Protein AF-A0A150X9F2-F1 (afdb_monomer_lite)

Organism: NCBI:txid296218

Radius of gyration: 17.91 Å; chains: 1; bounding box: 42×28×53 Å

pLDDT: mean 75.43, std 16.95, range [42.31, 96.19]

Structure (mmCIF, N/CA/C/O backbone):
data_AF-A0A150X9F2-F1
#
_entry.id   AF-A0A150X9F2-F1
#
loop_
_atom_site.group_PDB
_atom_site.id
_atom_site.type_symbol
_atom_site.label_atom_id
_atom_site.label_alt_id
_atom_site.label_comp_id
_atom_site.label_asym_id
_atom_site.label_entity_id
_atom_site.label_seq_id
_atom_site.pdbx_PDB_ins_code
_atom_site.Cartn_x
_atom_site.Cartn_y
_atom_site.Cartn_z
_atom_site.occupancy
_atom_site.B_iso_or_equiv
_atom_site.auth_seq_id
_atom_site.auth_comp_id
_atom_site.auth_asym_id
_atom_site.auth_atom_id
_atom_site.pdbx_PDB_model_num
ATOM 1 N N . MET A 1 1 ? 6.455 -18.344 8.181 1.00 59.22 1 MET A N 1
ATOM 2 C CA . MET A 1 1 ? 5.513 -17.440 8.880 1.00 59.22 1 MET A CA 1
ATOM 3 C C . MET A 1 1 ? 6.189 -16.973 10.155 1.00 59.22 1 MET A C 1
ATOM 5 O O . MET A 1 1 ? 6.636 -17.825 10.912 1.00 59.22 1 MET A O 1
ATOM 9 N N . GLN A 1 2 ? 6.312 -15.664 10.362 1.00 67.06 2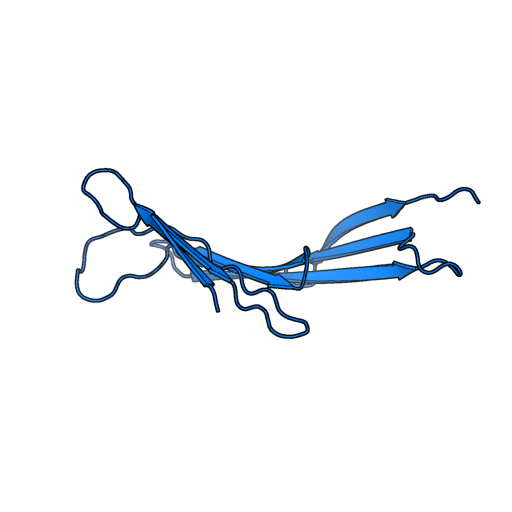 GLN A N 1
ATOM 10 C CA . GLN A 1 2 ? 6.892 -15.095 11.579 1.00 67.06 2 GLN A CA 1
ATOM 11 C C . GLN A 1 2 ? 5.858 -14.187 12.244 1.00 67.06 2 GLN A C 1
ATOM 13 O O . GLN A 1 2 ? 5.202 -13.398 11.566 1.00 67.06 2 GLN A O 1
ATOM 18 N N . ILE A 1 3 ? 5.696 -14.329 13.558 1.00 66.62 3 ILE A N 1
ATOM 19 C CA . ILE A 1 3 ? 4.770 -13.529 14.362 1.00 66.62 3 ILE A CA 1
ATOM 20 C C . ILE A 1 3 ? 5.592 -12.831 15.437 1.00 66.62 3 ILE A C 1
ATOM 22 O O . ILE A 1 3 ? 6.264 -13.492 16.228 1.00 66.62 3 ILE A O 1
ATOM 26 N N . LEU A 1 4 ? 5.535 -11.503 15.463 1.00 71.88 4 LEU A N 1
ATOM 27 C CA . LEU A 1 4 ? 6.125 -10.683 16.512 1.00 71.88 4 LEU A CA 1
ATOM 28 C C . LEU A 1 4 ? 4.998 -9.964 17.251 1.00 71.88 4 LEU A C 1
ATOM 30 O O . LEU A 1 4 ? 4.249 -9.207 16.644 1.00 71.88 4 LEU A O 1
ATOM 34 N N . THR A 1 5 ? 4.881 -10.183 18.556 1.00 68.19 5 THR A N 1
ATOM 35 C CA . THR A 1 5 ? 3.882 -9.505 19.391 1.00 68.19 5 THR A CA 1
ATOM 36 C C . THR A 1 5 ? 4.597 -8.560 20.347 1.00 68.19 5 THR A C 1
ATOM 38 O O . THR A 1 5 ? 5.434 -9.002 21.134 1.00 68.19 5 THR A O 1
ATOM 41 N N . GLU A 1 6 ? 4.264 -7.272 20.310 1.00 70.38 6 GLU A N 1
ATOM 42 C CA . GLU A 1 6 ? 4.740 -6.306 21.299 1.00 70.38 6 GLU A CA 1
ATOM 43 C C . GLU A 1 6 ? 3.745 -6.221 22.451 1.00 70.38 6 GLU A C 1
ATOM 45 O O . GLU A 1 6 ? 2.529 -6.198 22.247 1.00 70.38 6 GLU A O 1
ATOM 50 N N . TYR A 1 7 ? 4.256 -6.123 23.673 1.00 68.31 7 TYR A N 1
ATOM 51 C CA . TYR A 1 7 ? 3.443 -6.039 24.881 1.00 68.31 7 TYR A CA 1
ATOM 52 C C . TYR A 1 7 ? 3.514 -4.636 25.493 1.00 68.31 7 TYR A C 1
ATOM 54 O O . TYR A 1 7 ? 4.577 -4.022 25.554 1.00 68.31 7 TYR A O 1
ATOM 62 N N . GLY A 1 8 ? 2.371 -4.120 25.946 1.00 67.25 8 GLY A N 1
ATOM 63 C CA . GLY A 1 8 ? 2.254 -2.862 26.683 1.00 67.25 8 GLY A CA 1
ATOM 64 C C . GLY A 1 8 ? 2.328 -3.044 28.204 1.00 67.25 8 GLY A C 1
ATOM 65 O O . GLY A 1 8 ? 2.582 -4.139 28.714 1.00 67.25 8 GLY A O 1
ATOM 66 N N . PHE A 1 9 ? 2.062 -1.961 28.943 1.00 52.75 9 PHE A N 1
ATOM 67 C CA . PHE A 1 9 ? 1.960 -1.989 30.407 1.00 52.75 9 PHE A CA 1
ATOM 68 C C . PHE A 1 9 ? 0.951 -3.072 30.845 1.00 52.75 9 PHE A C 1
ATOM 70 O O . PHE A 1 9 ? -0.137 -3.171 30.276 1.00 52.75 9 PHE A O 1
ATOM 77 N N . ASN A 1 10 ? 1.328 -3.910 31.819 1.00 71.50 10 ASN A N 1
ATOM 78 C CA . ASN A 1 10 ? 0.613 -5.122 32.273 1.00 71.50 10 ASN A CA 1
ATOM 79 C C . ASN A 1 10 ? 0.665 -6.365 31.354 1.00 71.50 10 ASN A C 1
ATOM 81 O O . ASN A 1 10 ? -0.231 -7.204 31.432 1.00 71.50 10 ASN A O 1
ATOM 85 N N . LYS A 1 11 ? 1.690 -6.526 30.498 1.00 67.38 11 LYS A N 1
ATOM 86 C CA . LYS A 1 11 ? 1.862 -7.706 29.610 1.00 67.38 11 LYS A CA 1
ATOM 87 C C . LYS A 1 11 ? 0.666 -7.966 28.681 1.00 67.38 11 LYS A C 1
ATOM 89 O O . LYS A 1 11 ? 0.437 -9.091 28.246 1.00 67.38 11 LYS A O 1
ATOM 94 N N . ARG A 1 12 ? -0.106 -6.928 28.358 1.00 62.19 12 ARG A N 1
ATOM 95 C CA . ARG A 1 12 ? -1.184 -7.019 27.367 1.00 62.19 12 ARG A CA 1
ATOM 96 C C . ARG A 1 12 ? -0.595 -6.829 25.968 1.00 62.19 12 ARG A C 1
ATOM 98 O O . ARG A 1 12 ? 0.217 -5.914 25.813 1.00 62.19 12 ARG A O 1
ATOM 105 N N . PRO A 1 13 ? -0.957 -7.651 24.967 1.00 60.44 13 PRO A N 1
ATOM 106 C CA . PRO A 1 13 ? -0.494 -7.442 23.600 1.00 60.44 13 PRO A CA 1
ATOM 107 C C . PRO A 1 13 ? -0.966 -6.062 23.125 1.00 60.44 13 PRO A C 1
ATOM 109 O O . PRO A 1 13 ? -2.130 -5.708 23.287 1.00 60.44 13 PRO A O 1
ATOM 112 N N . LYS A 1 14 ? -0.038 -5.251 22.618 1.00 66.50 14 LYS A N 1
ATOM 113 C CA . LYS A 1 14 ? -0.245 -3.864 22.170 1.00 66.50 14 LYS A CA 1
ATOM 114 C C . LYS A 1 14 ? -0.284 -3.773 20.648 1.00 66.50 14 LYS A C 1
ATOM 116 O O . LYS A 1 14 ? -1.066 -2.995 20.101 1.00 66.50 14 LYS A O 1
ATOM 121 N N . SER A 1 15 ? 0.576 -4.541 19.993 1.00 61.88 15 S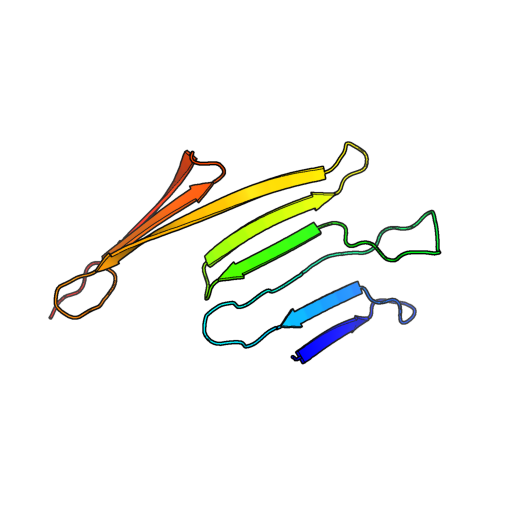ER A N 1
ATOM 122 C CA . SER A 1 15 ? 0.657 -4.684 18.545 1.00 61.88 15 SER A CA 1
ATOM 123 C C . SER A 1 15 ? 1.073 -6.122 18.235 1.00 61.88 15 SER A C 1
ATOM 125 O O . SER A 1 15 ? 1.719 -6.790 19.048 1.00 61.88 15 SER A O 1
ATOM 127 N N . GLN A 1 16 ? 0.660 -6.628 17.083 1.00 62.12 16 GLN A N 1
ATOM 128 C CA . GLN A 1 16 ? 1.125 -7.910 16.581 1.00 62.12 16 GLN A CA 1
ATOM 129 C C . GLN A 1 16 ? 1.429 -7.735 15.108 1.00 62.12 16 GLN A C 1
ATOM 131 O O . GLN A 1 16 ? 0.526 -7.406 14.357 1.00 62.12 16 GLN A O 1
ATOM 136 N N . ASN A 1 17 ? 2.677 -7.975 14.725 1.00 63.59 17 ASN A N 1
ATOM 137 C CA . ASN A 1 17 ? 3.125 -7.989 13.346 1.00 63.59 17 ASN A CA 1
ATOM 138 C C . ASN A 1 17 ? 3.167 -9.449 12.889 1.00 63.59 17 ASN A C 1
ATOM 140 O O . ASN A 1 17 ? 3.995 -10.241 13.348 1.00 63.59 17 ASN A O 1
ATOM 144 N N . LEU A 1 18 ? 2.243 -9.814 12.007 1.00 64.81 18 LEU A N 1
ATOM 145 C CA . LEU A 1 18 ? 2.298 -11.068 11.266 1.00 64.81 18 LEU A CA 1
ATOM 146 C C . LEU A 1 18 ? 3.004 -10.782 9.947 1.00 64.81 18 LEU A C 1
ATOM 148 O O . LEU A 1 18 ? 2.522 -9.936 9.207 1.00 64.81 18 LEU A O 1
ATOM 152 N N . THR A 1 19 ? 4.081 -11.509 9.650 1.00 60.16 19 THR A N 1
ATOM 153 C CA . THR A 1 19 ? 4.736 -11.485 8.338 1.00 60.16 19 THR A CA 1
ATOM 154 C C . THR A 1 19 ? 4.626 -12.868 7.709 1.00 60.16 19 THR A C 1
ATOM 156 O O . THR A 1 19 ? 5.183 -13.862 8.201 1.00 60.16 19 THR A O 1
ATOM 159 N N . VAL A 1 20 ? 3.905 -12.943 6.594 1.00 58.44 20 VAL A N 1
ATOM 160 C CA . VAL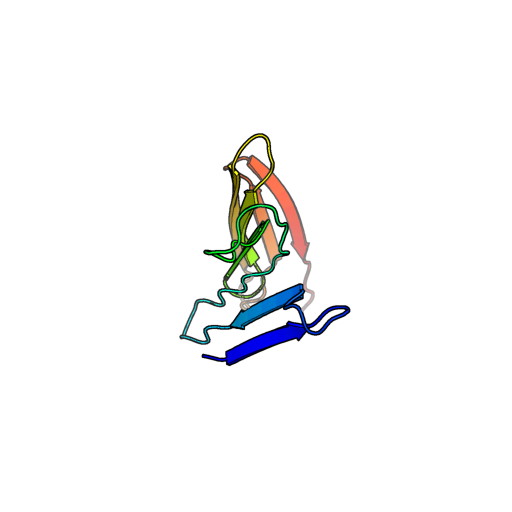 A 1 20 ? 3.883 -14.123 5.727 1.00 58.44 20 VAL A CA 1
ATOM 161 C C . VAL A 1 20 ? 4.863 -13.864 4.590 1.00 58.44 20 VAL A C 1
ATOM 163 O O . VAL A 1 20 ? 4.692 -12.916 3.836 1.00 58.44 20 VAL A O 1
ATOM 166 N N . LEU A 1 21 ? 5.924 -14.667 4.516 1.00 55.56 21 LEU A N 1
ATOM 167 C CA . LEU A 1 21 ? 6.871 -14.666 3.404 1.00 55.56 21 LEU A CA 1
ATOM 168 C C . LEU A 1 21 ? 6.493 -15.840 2.503 1.00 55.56 21 LEU A C 1
ATOM 170 O O . LEU A 1 21 ? 6.799 -16.987 2.819 1.00 55.56 21 LEU A O 1
ATOM 174 N N . GLN A 1 22 ? 5.755 -15.555 1.440 1.00 49.22 22 GLN A N 1
ATOM 175 C CA . GLN A 1 22 ? 5.522 -16.471 0.328 1.00 49.22 22 GLN A CA 1
ATOM 176 C C . GLN A 1 22 ? 5.585 -15.630 -0.949 1.00 49.22 22 GLN A C 1
ATOM 178 O O . GLN A 1 22 ? 5.233 -14.452 -0.883 1.00 49.22 22 GLN A O 1
ATOM 183 N N . ASP A 1 23 ? 6.062 -16.215 -2.050 1.00 44.06 23 ASP A N 1
ATOM 184 C CA . ASP A 1 23 ? 6.794 -15.610 -3.187 1.00 44.06 23 ASP A CA 1
ATOM 185 C C . ASP A 1 23 ? 6.295 -14.304 -3.843 1.00 44.06 23 ASP A C 1
ATOM 187 O O . ASP A 1 23 ? 6.912 -13.834 -4.795 1.00 44.06 23 ASP A O 1
ATOM 191 N N . SER A 1 24 ? 5.240 -13.637 -3.373 1.00 50.69 24 SER A N 1
ATOM 192 C CA . SER A 1 24 ? 4.900 -12.276 -3.820 1.00 50.69 24 SER A CA 1
ATOM 193 C C . SER A 1 24 ? 4.085 -11.429 -2.833 1.00 50.69 24 SER A C 1
ATOM 195 O O . SER A 1 24 ? 3.736 -10.303 -3.174 1.00 50.69 24 SER A O 1
ATOM 197 N N . ILE A 1 25 ? 3.726 -11.916 -1.637 1.00 45.94 25 ILE A N 1
ATOM 198 C CA . ILE A 1 25 ? 2.742 -11.224 -0.780 1.00 45.94 25 ILE A CA 1
ATOM 199 C C . ILE A 1 25 ? 3.287 -11.056 0.639 1.00 45.94 25 ILE A C 1
ATOM 201 O O . ILE A 1 25 ? 3.379 -12.023 1.389 1.00 45.94 25 ILE A O 1
ATOM 205 N N . ARG A 1 26 ? 3.588 -9.807 1.022 1.00 51.62 26 ARG A N 1
ATOM 206 C CA . ARG A 1 26 ? 3.918 -9.411 2.400 1.00 51.62 26 ARG A CA 1
ATOM 207 C C . ARG A 1 26 ? 2.665 -8.879 3.093 1.00 51.62 26 ARG A C 1
A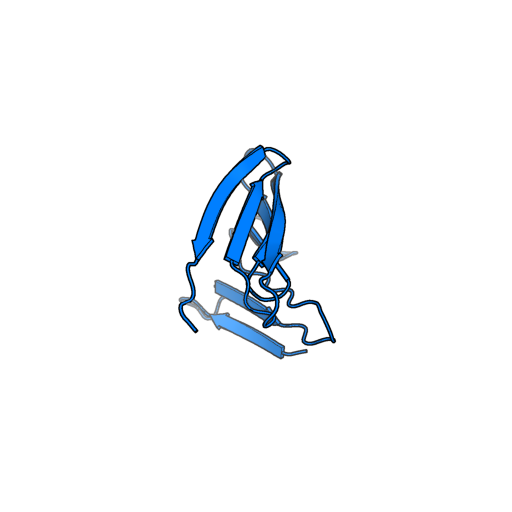TOM 209 O O . ARG A 1 26 ? 2.405 -7.683 3.102 1.00 51.62 26 ARG A O 1
ATOM 216 N N . VAL A 1 27 ? 1.899 -9.757 3.729 1.00 52.22 27 VAL A N 1
ATOM 217 C CA . VAL A 1 27 ? 0.813 -9.312 4.614 1.00 52.22 27 VAL A CA 1
ATOM 218 C C . VAL A 1 27 ? 1.432 -8.773 5.901 1.00 52.22 27 VAL A C 1
ATOM 220 O O . VAL A 1 27 ? 2.089 -9.548 6.580 1.00 52.22 27 VAL A O 1
ATOM 223 N N . GLU A 1 28 ? 1.243 -7.488 6.222 1.00 54.06 28 GLU A N 1
ATOM 224 C CA . GLU A 1 28 ? 1.650 -6.873 7.496 1.00 54.06 28 GLU A CA 1
ATOM 225 C C . GLU A 1 28 ? 0.418 -6.289 8.186 1.00 54.06 28 GLU A C 1
ATOM 227 O O . GLU A 1 28 ? -0.031 -5.192 7.873 1.00 54.06 28 GLU A O 1
ATOM 232 N N . ILE A 1 29 ? -0.144 -7.047 9.125 1.00 53.38 29 ILE A N 1
ATOM 233 C CA . ILE A 1 29 ? -1.276 -6.592 9.932 1.00 53.38 29 ILE A CA 1
ATOM 234 C C . ILE A 1 29 ? -0.705 -5.795 11.098 1.00 53.38 29 ILE A C 1
ATOM 236 O O . ILE A 1 29 ? -0.011 -6.370 11.923 1.00 53.38 29 ILE A O 1
ATOM 240 N N . LYS A 1 30 ? -1.021 -4.504 11.196 1.00 56.88 30 LYS A N 1
ATOM 241 C CA . LYS A 1 30 ? -0.820 -3.705 12.409 1.00 56.88 30 LYS A CA 1
ATOM 242 C C . LYS A 1 30 ? -2.175 -3.402 13.031 1.00 56.88 30 LYS A C 1
ATOM 244 O O . LYS A 1 30 ? -3.112 -3.058 12.315 1.00 56.88 30 LYS A O 1
ATOM 249 N N . GLY A 1 31 ? -2.280 -3.478 14.354 1.00 48.94 31 GLY A N 1
ATOM 250 C CA . GLY A 1 31 ? -3.267 -2.656 15.040 1.00 48.94 31 GLY A CA 1
ATOM 251 C C . GLY A 1 31 ? -3.356 -2.782 16.548 1.00 48.94 31 GLY A C 1
ATOM 252 O O . GLY A 1 31 ? -2.510 -3.418 17.175 1.00 48.94 31 GLY A O 1
ATOM 253 N N . HIS A 1 32 ? -4.318 -2.054 17.126 1.00 54.91 32 HIS A N 1
ATOM 254 C CA . HIS A 1 32 ? -4.429 -1.822 18.569 1.00 54.91 32 HIS A CA 1
ATOM 255 C C . HIS A 1 32 ? -5.735 -2.366 19.151 1.00 54.91 32 HIS A C 1
ATOM 257 O O . HIS A 1 32 ? -6.762 -2.423 18.482 1.00 54.91 32 HIS A O 1
ATOM 263 N N . TYR A 1 33 ? -5.696 -2.742 20.426 1.00 52.94 33 TYR A N 1
ATOM 264 C CA . TYR A 1 33 ? -6.802 -3.376 21.140 1.00 52.94 33 TYR A CA 1
ATOM 265 C C . TYR A 1 33 ? -7.555 -2.347 21.994 1.00 52.94 33 TYR A C 1
ATOM 267 O O . TYR A 1 33 ? -6.926 -1.607 22.751 1.00 52.94 33 TYR A O 1
ATOM 275 N N . SER A 1 34 ? -8.889 -2.319 21.918 1.00 42.31 34 SER A N 1
ATOM 276 C CA . SER A 1 34 ? -9.739 -1.564 22.851 1.00 42.31 34 SER A CA 1
ATOM 277 C C . SER A 1 34 ? -10.870 -2.447 23.380 1.00 42.31 34 SER A C 1
ATOM 279 O O . SER A 1 34 ? -11.477 -3.202 22.624 1.00 42.31 34 SER A O 1
ATOM 281 N N . ASN A 1 35 ? -11.102 -2.367 24.692 1.00 47.94 35 ASN A N 1
ATOM 282 C CA . ASN A 1 35 ? -11.977 -3.235 25.483 1.00 47.94 35 ASN A CA 1
ATOM 283 C C . ASN A 1 35 ? -13.417 -2.702 25.582 1.00 47.94 35 ASN A C 1
ATOM 285 O O . ASN A 1 35 ? -13.606 -1.497 25.721 1.00 47.94 35 ASN A O 1
ATOM 289 N N . ILE A 1 36 ? -14.375 -3.637 25.665 1.00 48.34 36 ILE A N 1
ATOM 290 C CA . ILE A 1 36 ? -15.394 -3.763 26.742 1.00 48.34 36 ILE A CA 1
ATOM 291 C C . ILE A 1 36 ? -16.008 -5.189 26.772 1.00 48.34 36 ILE A C 1
ATOM 293 O O . ILE A 1 36 ? -16.630 -5.551 27.763 1.00 48.34 36 ILE A O 1
ATOM 297 N N . ASP A 1 37 ? -15.729 -6.049 25.783 1.00 45.97 37 ASP A N 1
ATOM 298 C CA . ASP A 1 37 ? -16.129 -7.469 25.766 1.00 45.97 37 ASP A CA 1
ATOM 299 C C . ASP A 1 37 ? -14.896 -8.380 25.552 1.00 45.97 37 ASP A C 1
ATOM 301 O O . ASP A 1 37 ? -14.063 -8.105 24.686 1.00 45.97 37 ASP A O 1
ATOM 305 N N . THR A 1 38 ? -14.698 -9.403 26.392 1.00 45.53 38 THR A N 1
ATOM 306 C CA . THR A 1 38 ? -13.384 -10.048 26.642 1.00 45.53 38 THR A CA 1
ATOM 307 C C . THR A 1 38 ? -13.161 -11.400 25.963 1.00 45.53 38 THR A C 1
ATOM 309 O O . THR A 1 38 ? -12.156 -12.053 26.244 1.00 45.53 38 THR A O 1
ATOM 312 N N . THR A 1 39 ? -14.031 -11.849 25.057 1.00 47.53 39 THR A N 1
ATOM 313 C CA . THR A 1 39 ? -13.877 -13.190 24.456 1.00 47.53 39 THR A CA 1
ATOM 314 C C . THR A 1 39 ? -13.177 -13.213 23.099 1.00 47.53 39 THR A C 1
ATOM 316 O O . THR A 1 39 ? -12.733 -14.282 22.682 1.00 47.53 39 THR A O 1
ATOM 319 N N . GLN A 1 40 ? -13.009 -12.075 22.412 1.00 50.69 40 GLN A N 1
ATOM 320 C CA . GLN A 1 40 ? -12.345 -12.036 21.102 1.00 50.69 40 GLN A CA 1
ATOM 321 C C . GLN A 1 40 ? -11.533 -10.748 20.913 1.00 50.69 40 GLN A C 1
ATOM 323 O O . GLN A 1 40 ? -12.070 -9.649 20.802 1.00 50.69 40 GLN A O 1
ATOM 328 N N . TYR A 1 41 ? -10.210 -10.887 20.854 1.00 52.34 41 TYR A N 1
ATOM 329 C CA . TYR A 1 41 ? -9.295 -9.784 20.576 1.00 52.34 41 TYR A CA 1
ATOM 330 C C . TYR A 1 41 ? -9.423 -9.351 19.109 1.00 52.34 41 TYR A C 1
ATOM 332 O O . TYR A 1 41 ? -9.029 -10.092 18.208 1.00 52.34 41 TYR A O 1
ATOM 340 N N . ARG A 1 42 ? -9.952 -8.148 18.850 1.00 57.84 42 ARG A N 1
ATOM 341 C CA . ARG A 1 42 ? -10.063 -7.584 17.494 1.00 57.84 42 ARG A CA 1
ATOM 342 C C . ARG A 1 42 ? -9.218 -6.321 17.361 1.00 57.84 42 ARG A C 1
ATOM 344 O O . ARG A 1 42 ? -9.295 -5.422 18.192 1.00 57.84 42 ARG A O 1
ATOM 351 N N . SER A 1 43 ? -8.425 -6.257 16.298 1.00 64.06 43 SER A N 1
ATOM 352 C CA . SER A 1 43 ? -7.583 -5.102 15.986 1.00 64.06 43 SER A CA 1
ATOM 353 C C . SER A 1 43 ? -8.418 -3.877 15.583 1.00 64.06 43 SER A C 1
ATOM 355 O O . SER A 1 43 ? -9.355 -4.009 14.791 1.00 64.06 43 SER A O 1
ATOM 357 N N . SER A 1 44 ? -8.069 -2.682 16.064 1.00 72.56 44 SER A N 1
ATOM 358 C CA . SER A 1 44 ? -8.717 -1.411 15.702 1.00 72.56 44 SER A CA 1
ATOM 359 C C . SER A 1 44 ? -8.417 -0.967 14.272 1.00 72.56 44 SER A C 1
ATOM 361 O O . SER A 1 44 ? -9.171 -0.186 13.704 1.00 72.56 44 SER A O 1
ATOM 363 N N . PHE A 1 45 ? -7.358 -1.496 13.662 1.00 78.12 45 PHE A N 1
ATOM 364 C CA . PHE A 1 45 ? -7.078 -1.313 12.243 1.00 78.12 45 PHE A CA 1
ATOM 365 C C . PHE A 1 45 ? -6.399 -2.545 11.635 1.00 78.12 45 PHE A C 1
ATOM 367 O O . PHE A 1 45 ? -6.108 -3.520 12.330 1.00 78.12 45 PHE A O 1
ATOM 374 N N . LYS A 1 46 ? -6.233 -2.560 10.318 1.00 81.50 46 LYS A N 1
ATOM 375 C CA . LYS A 1 46 ? -5.483 -3.578 9.580 1.00 81.50 46 LYS A CA 1
ATOM 376 C C . LYS A 1 46 ? -4.852 -2.897 8.378 1.00 81.50 46 LYS A C 1
ATOM 378 O O . LYS A 1 46 ? -5.534 -2.195 7.641 1.00 81.50 46 LYS A O 1
ATOM 383 N N . GLU A 1 47 ? -3.574 -3.157 8.177 1.00 82.31 47 GLU A N 1
ATOM 384 C CA . GLU A 1 47 ? -2.863 -2.822 6.951 1.00 82.31 47 GLU A CA 1
ATOM 385 C C . GLU A 1 47 ? -2.587 -4.119 6.178 1.00 82.31 47 GLU A C 1
ATOM 387 O O . GLU A 1 47 ? -2.565 -5.217 6.742 1.00 82.31 47 GLU A O 1
ATOM 392 N N . LEU A 1 48 ? -2.456 -4.012 4.864 1.00 82.06 48 LEU A N 1
ATOM 393 C CA . LEU A 1 48 ? -2.083 -5.102 3.973 1.00 82.06 48 LEU A CA 1
ATOM 394 C C . LEU A 1 48 ? -1.151 -4.524 2.924 1.00 82.06 48 LEU A C 1
ATOM 396 O O . LEU A 1 48 ? -1.521 -3.550 2.274 1.00 82.06 48 LEU A O 1
ATOM 400 N N . TYR A 1 49 ? 0.014 -5.134 2.740 1.00 81.31 49 TYR A N 1
ATOM 401 C CA . TYR A 1 49 ? 1.021 -4.666 1.799 1.00 81.31 49 TYR A CA 1
ATOM 402 C C . TYR A 1 49 ? 1.321 -5.723 0.726 1.00 81.31 49 TYR A C 1
ATOM 404 O O . TYR A 1 49 ? 1.049 -6.915 0.886 1.00 81.31 49 TYR A O 1
ATOM 412 N N . VAL A 1 50 ? 1.889 -5.278 -0.390 1.00 77.44 50 VAL A N 1
ATOM 413 C CA . VAL A 1 50 ? 2.548 -6.116 -1.397 1.00 77.44 50 VAL A CA 1
ATOM 414 C C . VAL A 1 50 ? 3.889 -5.454 -1.694 1.00 77.44 50 VAL A C 1
ATOM 416 O O . VAL A 1 50 ? 3.936 -4.346 -2.219 1.00 77.44 50 VAL A O 1
ATOM 419 N N . GLY A 1 51 ? 4.990 -6.092 -1.293 1.00 80.75 51 GLY A N 1
ATOM 420 C CA . GLY A 1 51 ? 6.291 -5.421 -1.264 1.00 80.75 51 GLY A CA 1
ATOM 421 C C . GLY A 1 51 ? 6.268 -4.217 -0.314 1.00 80.75 51 GLY A C 1
ATOM 422 O O . GLY A 1 51 ? 6.047 -4.387 0.885 1.00 80.75 51 GLY A O 1
ATOM 423 N N . GLU A 1 52 ? 6.489 -3.018 -0.857 1.00 82.81 52 GLU A N 1
ATOM 424 C CA . GLU A 1 52 ? 6.421 -1.738 -0.129 1.00 82.81 52 GLU A CA 1
ATOM 425 C C . GLU A 1 52 ? 5.095 -0.984 -0.343 1.00 82.81 52 GLU A C 1
ATOM 427 O O . GLU A 1 52 ? 4.866 0.056 0.276 1.00 82.81 52 GLU A O 1
ATOM 432 N N . ASP A 1 53 ? 4.210 -1.489 -1.205 1.00 84.38 53 ASP A N 1
ATOM 433 C CA . ASP A 1 53 ? 2.949 -0.829 -1.526 1.00 84.38 53 ASP A CA 1
ATOM 434 C C . ASP A 1 53 ? 1.846 -1.238 -0.558 1.00 84.38 53 ASP A C 1
ATOM 436 O O . ASP A 1 53 ? 1.575 -2.425 -0.370 1.00 84.38 53 ASP A O 1
ATOM 440 N N . LEU A 1 54 ? 1.175 -0.248 0.030 1.00 87.75 54 LEU A N 1
ATOM 441 C CA . LEU A 1 54 ? -0.067 -0.472 0.762 1.00 87.75 54 LEU A CA 1
ATOM 442 C C . LEU A 1 54 ? -1.145 -0.891 -0.245 1.00 87.75 54 LEU A C 1
ATOM 444 O O . LEU A 1 54 ? -1.312 -0.238 -1.270 1.00 87.75 54 LEU A O 1
ATOM 448 N N . LEU A 1 55 ? -1.862 -1.973 0.047 1.00 87.94 55 LEU A N 1
ATOM 449 C CA . LEU A 1 55 ? -2.946 -2.532 -0.766 1.00 87.94 55 LEU A CA 1
ATOM 450 C C . LEU A 1 55 ? -4.312 -2.273 -0.124 1.00 87.94 55 LEU A C 1
ATOM 452 O O . LEU A 1 55 ? -5.282 -1.949 -0.808 1.00 87.94 55 LEU A O 1
ATOM 456 N N . GLU A 1 56 ? -4.399 -2.410 1.197 1.00 89.12 56 GLU A N 1
ATOM 457 C CA . GLU A 1 56 ? -5.635 -2.196 1.944 1.00 89.12 56 GLU A CA 1
ATOM 458 C C . GLU A 1 56 ? -5.332 -1.617 3.322 1.00 89.12 56 GLU A C 1
ATOM 460 O O . GLU A 1 56 ? -4.439 -2.086 4.027 1.00 89.12 56 GLU A O 1
ATOM 465 N N . TYR A 1 57 ? -6.116 -0.615 3.701 1.00 89.31 57 TYR A N 1
ATOM 466 C CA . TYR A 1 57 ? -6.201 -0.103 5.056 1.00 89.31 57 TYR A CA 1
ATOM 467 C C . TYR A 1 57 ? -7.641 -0.237 5.535 1.00 89.31 57 TYR A C 1
ATOM 469 O O . TYR A 1 57 ? -8.564 0.283 4.910 1.00 89.31 57 TYR A O 1
ATOM 477 N N . GLU A 1 58 ? -7.840 -0.917 6.653 1.00 88.00 58 GLU A N 1
ATOM 478 C CA . GLU A 1 58 ? -9.124 -1.011 7.333 1.00 88.00 58 GLU A CA 1
ATOM 479 C C . GLU A 1 58 ? -9.018 -0.331 8.696 1.00 88.00 58 GLU A C 1
ATOM 481 O O . GLU A 1 58 ? -8.138 -0.666 9.483 1.00 88.00 58 GLU A O 1
ATOM 486 N N . SER A 1 59 ? -9.940 0.581 8.998 1.00 85.50 59 SER A N 1
ATOM 487 C CA . SER A 1 59 ? -10.089 1.225 10.303 1.00 85.50 59 SER A CA 1
ATOM 488 C C . SER A 1 59 ? -11.433 0.855 10.915 1.00 85.50 59 SER A C 1
ATOM 490 O O . SER A 1 59 ? -12.471 0.900 10.253 1.00 85.50 59 SER A O 1
ATOM 492 N N . ARG A 1 60 ? -11.422 0.472 12.189 1.00 80.19 60 ARG A N 1
ATOM 493 C CA . ARG A 1 60 ? -12.601 0.050 12.946 1.00 80.19 60 ARG A CA 1
ATOM 494 C C . ARG A 1 60 ? -12.818 1.036 14.084 1.00 80.19 60 ARG A C 1
ATOM 496 O O . ARG A 1 60 ? -12.002 1.141 14.996 1.00 80.19 60 ARG A O 1
ATOM 503 N N . THR A 1 61 ? -13.930 1.755 14.024 1.00 79.44 61 THR A N 1
ATOM 504 C CA . THR A 1 61 ? -14.318 2.773 15.007 1.00 79.44 61 THR A CA 1
ATOM 505 C C . THR A 1 61 ? -15.667 2.418 15.628 1.00 79.44 61 THR A C 1
ATOM 507 O O . THR A 1 61 ? -16.365 1.530 15.138 1.00 79.44 61 THR A O 1
ATOM 510 N N . ILE A 1 62 ? -16.081 3.156 16.662 1.00 77.06 62 ILE A N 1
ATOM 511 C CA . ILE A 1 62 ? -17.445 3.056 17.212 1.00 77.06 62 ILE A CA 1
ATOM 512 C C . ILE A 1 62 ? -18.534 3.333 16.161 1.00 77.06 62 ILE A C 1
ATOM 514 O O . ILE A 1 62 ? -19.649 2.844 16.290 1.00 77.06 62 ILE A O 1
ATOM 518 N N . ASN A 1 63 ? -18.197 4.080 15.105 1.00 79.00 63 ASN A N 1
ATOM 519 C CA . ASN A 1 63 ? -19.118 4.493 14.049 1.00 79.00 63 ASN A CA 1
ATOM 520 C C . ASN A 1 63 ? -19.154 3.507 12.868 1.00 79.00 63 ASN A C 1
ATOM 522 O O . ASN A 1 63 ? -19.868 3.748 11.899 1.00 79.00 63 ASN A O 1
ATOM 526 N N . GLY A 1 64 ? -18.378 2.419 12.921 1.00 80.81 64 GLY A N 1
ATOM 527 C CA . GLY A 1 64 ? -18.327 1.402 11.874 1.00 80.81 64 GLY A CA 1
ATOM 528 C C . GLY A 1 64 ? -16.918 1.090 11.374 1.00 80.81 64 GLY A C 1
ATOM 529 O O . GLY A 1 64 ? -15.909 1.519 11.945 1.00 80.81 64 GLY A O 1
ATOM 530 N N . VAL A 1 65 ? -16.873 0.300 10.300 1.00 85.62 65 VAL A N 1
ATOM 531 C CA . VAL A 1 65 ? -15.650 -0.168 9.639 1.00 85.62 65 VAL A CA 1
ATOM 532 C C . VAL A 1 65 ? -15.475 0.568 8.314 1.00 85.62 65 VAL A C 1
ATOM 534 O O . VAL A 1 65 ? -16.356 0.528 7.458 1.00 85.62 65 VAL A O 1
ATOM 537 N N . PHE A 1 66 ? -14.321 1.202 8.140 1.00 89.06 66 PHE A N 1
ATOM 538 C CA . PHE A 1 66 ? -13.933 1.924 6.934 1.00 89.06 66 PHE A CA 1
ATOM 539 C C . PHE A 1 66 ? -12.791 1.180 6.250 1.00 89.06 66 PHE A C 1
ATOM 541 O O . PHE A 1 66 ? -11.831 0.799 6.916 1.00 89.06 66 PHE A O 1
ATOM 548 N N . VAL A 1 67 ? -12.887 0.972 4.936 1.00 90.69 67 VAL A N 1
ATOM 549 C CA . VAL A 1 67 ? -11.872 0.257 4.150 1.00 90.69 67 VAL A CA 1
ATOM 550 C C . VAL A 1 67 ? -11.444 1.119 2.970 1.00 90.69 67 VAL A C 1
ATOM 552 O O . VAL A 1 67 ? -12.263 1.437 2.107 1.00 90.69 67 VAL A O 1
ATOM 555 N N . ASN A 1 68 ? -10.153 1.434 2.908 1.00 93.50 68 ASN A N 1
ATOM 556 C CA . ASN A 1 68 ? -9.523 2.105 1.780 1.00 93.50 68 ASN A CA 1
ATOM 557 C C . ASN A 1 68 ? -8.646 1.102 1.037 1.00 93.50 68 ASN A C 1
ATOM 559 O O . ASN A 1 68 ? -7.811 0.423 1.637 1.00 93.50 68 ASN A O 1
ATOM 563 N N . ARG A 1 69 ? -8.846 1.001 -0.277 1.00 92.06 69 ARG A N 1
ATOM 564 C CA . ARG A 1 69 ? -8.057 0.126 -1.146 1.00 92.06 69 ARG A CA 1
ATOM 565 C C . ARG A 1 69 ? -7.137 0.944 -2.016 1.00 92.06 69 ARG A C 1
ATOM 567 O O . ARG A 1 69 ? -7.569 1.904 -2.652 1.00 92.06 69 ARG A O 1
ATOM 574 N N . PHE A 1 70 ? -5.895 0.510 -2.083 1.00 92.94 70 PHE A N 1
ATOM 575 C CA . PHE A 1 70 ? -4.838 1.208 -2.777 1.00 92.94 70 PHE A CA 1
ATOM 576 C C . PHE A 1 70 ? -4.368 0.395 -3.981 1.00 92.94 70 PHE A C 1
ATOM 578 O O . PHE A 1 70 ? -4.394 -0.835 -3.973 1.00 92.94 70 PHE A O 1
ATOM 585 N N . LYS A 1 71 ? -3.984 1.090 -5.051 1.00 89.50 71 LYS A N 1
ATOM 586 C CA . LYS A 1 71 ? -3.378 0.490 -6.246 1.00 89.50 71 LYS A CA 1
ATOM 587 C C . LYS A 1 71 ? -2.196 1.344 -6.662 1.00 89.50 71 LYS A C 1
ATOM 589 O O . LYS A 1 71 ? -2.387 2.530 -6.930 1.00 89.50 71 LYS A O 1
ATOM 594 N N . THR A 1 72 ? -1.016 0.745 -6.751 1.00 91.19 72 THR A N 1
ATOM 595 C CA . THR A 1 72 ? 0.176 1.417 -7.267 1.00 91.19 72 THR A CA 1
ATOM 596 C C . THR A 1 72 ? 0.548 0.842 -8.629 1.00 91.19 72 THR A C 1
ATOM 598 O O . THR A 1 72 ? 0.621 -0.373 -8.794 1.00 91.19 72 THR A O 1
ATOM 601 N N . PHE A 1 73 ? 0.783 1.716 -9.606 1.00 90.81 73 PHE A N 1
ATOM 602 C CA . PHE A 1 73 ? 1.298 1.365 -10.928 1.00 90.81 73 PHE A CA 1
ATOM 603 C C . PHE A 1 73 ? 2.692 1.950 -11.118 1.00 90.81 73 PHE A C 1
ATOM 605 O O . PHE A 1 73 ? 2.955 3.076 -10.689 1.00 90.81 73 PHE A O 1
ATOM 612 N N . TYR A 1 74 ? 3.548 1.196 -11.800 1.00 93.31 74 TYR A N 1
ATOM 613 C CA . TYR A 1 74 ? 4.925 1.570 -12.090 1.00 93.31 74 TYR A CA 1
ATOM 614 C C . TYR A 1 74 ? 5.152 1.618 -13.599 1.00 93.31 74 TYR A C 1
ATOM 616 O O . TYR A 1 74 ? 4.694 0.741 -14.329 1.00 93.31 74 TYR A O 1
ATOM 624 N N . GLU A 1 75 ? 5.890 2.624 -14.052 1.00 92.06 75 GLU A N 1
ATOM 625 C CA . GLU A 1 75 ? 6.457 2.684 -15.398 1.00 92.06 75 GLU A CA 1
ATOM 626 C C . GLU A 1 75 ? 7.974 2.549 -15.281 1.00 92.06 75 GLU A C 1
ATOM 628 O O . GLU A 1 75 ? 8.575 3.131 -14.374 1.00 92.06 75 GLU A O 1
ATOM 633 N N . TYR A 1 76 ? 8.584 1.794 -16.193 1.00 92.75 76 TYR A N 1
ATOM 634 C CA . TYR A 1 76 ? 10.006 1.460 -16.173 1.00 92.75 76 TYR A CA 1
ATOM 635 C C . TYR A 1 76 ? 10.715 1.965 -17.429 1.00 92.75 76 TYR A C 1
ATOM 637 O O . TYR A 1 76 ? 10.122 2.034 -18.505 1.00 92.75 76 TYR A O 1
ATOM 645 N N . ASP A 1 77 ? 11.988 2.317 -17.277 1.00 92.81 77 ASP A N 1
ATOM 646 C CA . ASP A 1 77 ? 12.900 2.573 -18.387 1.00 92.81 77 ASP A CA 1
ATOM 647 C C . ASP A 1 77 ? 13.395 1.266 -19.042 1.00 92.81 77 ASP A C 1
ATOM 649 O O . ASP A 1 77 ? 13.116 0.157 -18.581 1.00 92.81 77 ASP A O 1
ATOM 653 N N . ALA A 1 78 ? 14.174 1.398 -20.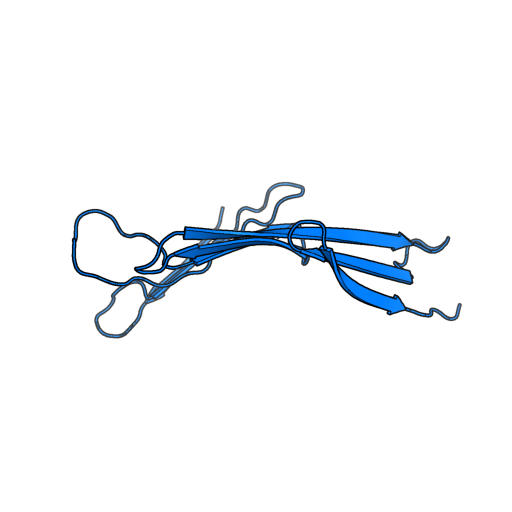120 1.00 92.69 78 ALA A N 1
ATOM 654 C CA . ALA A 1 78 ? 14.751 0.263 -20.844 1.00 92.69 78 ALA A CA 1
ATOM 655 C C . ALA A 1 78 ? 15.788 -0.548 -20.037 1.00 92.69 78 ALA A C 1
ATOM 657 O O . ALA A 1 78 ? 16.097 -1.678 -20.407 1.00 92.69 78 ALA A O 1
ATOM 658 N N . HIS A 1 79 ? 16.319 0.006 -18.945 1.00 92.06 79 HIS A N 1
ATOM 659 C CA . HIS A 1 79 ? 17.286 -0.640 -18.055 1.00 92.06 79 HIS A CA 1
ATOM 660 C C . HIS A 1 79 ? 16.609 -1.311 -16.845 1.00 92.06 79 HIS A C 1
ATOM 662 O O . HIS A 1 79 ? 17.297 -1.871 -15.992 1.00 92.06 79 HIS A O 1
ATOM 668 N N . GLY A 1 80 ? 15.274 -1.272 -16.760 1.00 89.69 80 GLY A N 1
ATOM 669 C CA . GLY A 1 80 ? 14.499 -1.883 -15.684 1.00 89.69 80 GLY A CA 1
ATOM 670 C C . GLY A 1 80 ? 14.392 -1.042 -14.409 1.00 89.69 80 GLY A C 1
ATOM 671 O O . GLY A 1 80 ? 13.919 -1.561 -13.397 1.00 89.69 80 GLY A O 1
ATOM 672 N N . ASN A 1 81 ? 14.773 0.242 -14.418 1.00 89.81 81 ASN A N 1
ATOM 673 C CA . ASN A 1 81 ? 14.490 1.125 -13.281 1.00 89.81 81 ASN A CA 1
ATOM 674 C C . ASN A 1 81 ? 13.111 1.757 -13.443 1.00 89.81 81 ASN A C 1
ATOM 676 O O . ASN A 1 81 ? 12.731 2.190 -14.530 1.00 89.81 81 ASN A O 1
ATOM 680 N N . TRP A 1 82 ? 12.348 1.840 -12.355 1.00 91.88 82 TRP A N 1
ATOM 681 C CA . TRP A 1 82 ? 11.067 2.532 -12.408 1.00 91.88 82 TRP A CA 1
ATOM 682 C C . TRP A 1 82 ? 11.283 4.046 -12.471 1.00 91.88 82 TRP A C 1
ATOM 684 O O . TRP A 1 82 ? 11.964 4.629 -11.627 1.00 91.88 82 TRP A O 1
ATOM 694 N N . ILE A 1 83 ? 10.666 4.688 -13.455 1.00 95.62 83 ILE A N 1
ATOM 695 C CA . ILE A 1 83 ? 10.748 6.129 -13.721 1.00 95.62 83 ILE A CA 1
ATOM 696 C C . ILE A 1 83 ? 9.506 6.877 -13.251 1.00 95.62 83 ILE A C 1
ATOM 698 O O . ILE A 1 83 ? 9.560 8.085 -13.030 1.00 95.62 83 ILE A O 1
ATOM 702 N N . LYS A 1 84 ? 8.390 6.173 -13.049 1.00 94.94 84 LYS A N 1
ATOM 703 C CA . LYS A 1 84 ? 7.153 6.771 -12.555 1.00 94.94 84 LYS A CA 1
ATOM 704 C C . LYS A 1 84 ? 6.369 5.787 -11.705 1.00 94.94 84 LYS A C 1
ATOM 706 O O . LYS A 1 84 ? 6.276 4.609 -12.033 1.00 94.94 84 LYS A O 1
ATOM 711 N N . ARG A 1 85 ? 5.802 6.293 -10.614 1.00 94.69 85 ARG 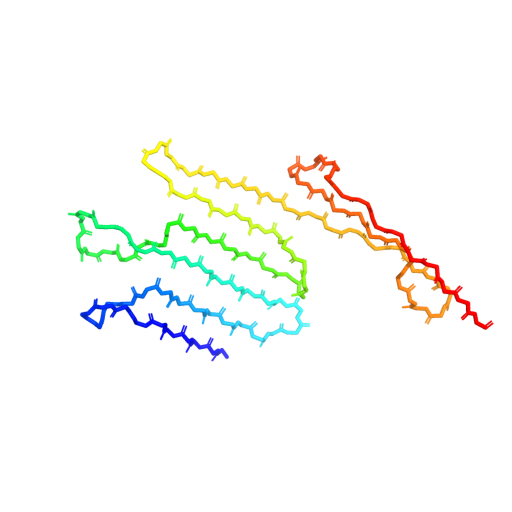A N 1
ATOM 712 C CA . ARG A 1 85 ? 4.948 5.571 -9.670 1.00 94.69 85 ARG A CA 1
ATOM 713 C C . ARG A 1 85 ? 3.655 6.355 -9.472 1.00 94.69 85 ARG A C 1
ATOM 715 O O . ARG A 1 85 ? 3.699 7.539 -9.145 1.00 94.69 85 ARG A O 1
ATOM 722 N N . MET A 1 86 ? 2.510 5.713 -9.671 1.00 95.06 86 MET A N 1
ATOM 723 C CA . MET A 1 86 ? 1.184 6.317 -9.502 1.00 95.06 86 MET A CA 1
ATOM 724 C C . MET A 1 86 ? 0.379 5.519 -8.487 1.00 95.06 86 MET A C 1
ATOM 726 O O . MET A 1 86 ? 0.108 4.345 -8.724 1.00 95.06 86 MET A O 1
ATOM 730 N N . THR A 1 87 ? -0.037 6.152 -7.393 1.00 95.12 87 THR A N 1
ATOM 731 C CA . THR A 1 87 ? -0.834 5.514 -6.340 1.00 95.12 87 THR A CA 1
ATOM 732 C C . THR A 1 87 ? -2.254 6.058 -6.348 1.00 95.12 87 THR A C 1
ATOM 734 O O . THR A 1 87 ? -2.487 7.270 -6.314 1.00 95.12 87 THR A O 1
ATOM 737 N N . TYR A 1 88 ? -3.209 5.139 -6.356 1.00 93.25 88 TYR A N 1
ATOM 738 C CA . TYR A 1 88 ? -4.636 5.397 -6.293 1.00 93.25 88 TYR A CA 1
ATOM 739 C C . TYR A 1 88 ? -5.183 4.911 -4.957 1.00 93.25 88 TYR A C 1
ATOM 741 O O . TYR A 1 88 ? -4.779 3.854 -4.489 1.00 93.25 88 TYR A O 1
ATOM 749 N N . GLU A 1 89 ? -6.145 5.631 -4.398 1.00 96.12 89 GLU A N 1
ATOM 750 C CA . GLU A 1 89 ? -6.952 5.241 -3.245 1.00 96.12 89 GLU A CA 1
ATOM 751 C C . GLU A 1 89 ? -8.416 5.207 -3.679 1.00 96.12 89 GLU A C 1
ATOM 753 O O . GLU A 1 89 ? -8.936 6.193 -4.200 1.00 96.12 89 GLU A O 1
ATOM 758 N N . ASN A 1 90 ? -9.093 4.070 -3.515 1.00 93.06 90 ASN A N 1
ATOM 759 C CA . ASN A 1 90 ? -10.489 3.881 -3.919 1.00 93.06 90 ASN A CA 1
ATOM 760 C C . ASN A 1 90 ? -10.752 4.338 -5.373 1.00 93.06 90 ASN A C 1
ATOM 762 O O . ASN A 1 90 ? -11.766 4.956 -5.683 1.00 93.06 90 ASN A O 1
ATOM 766 N N . ASN A 1 91 ? -9.807 4.018 -6.269 1.00 89.06 91 ASN A N 1
ATOM 767 C CA . ASN A 1 91 ? -9.755 4.418 -7.686 1.00 89.06 91 ASN A CA 1
ATOM 768 C C . ASN A 1 91 ? -9.562 5.927 -7.958 1.00 89.06 91 ASN A C 1
ATOM 770 O O . ASN A 1 91 ? -9.594 6.340 -9.116 1.00 89.06 91 ASN A O 1
ATOM 774 N N . LYS A 1 92 ? -9.295 6.749 -6.941 1.00 94.75 92 LYS A N 1
ATOM 775 C CA . LYS A 1 92 ? -8.892 8.152 -7.092 1.00 94.75 92 LYS A CA 1
ATOM 776 C C . LYS A 1 92 ? -7.373 8.263 -7.037 1.00 94.75 92 LYS A C 1
ATOM 778 O O . LYS A 1 92 ? -6.757 7.743 -6.116 1.00 94.75 92 LYS A O 1
ATOM 783 N N . LEU A 1 93 ? -6.760 8.950 -7.998 1.00 94.44 93 LEU A N 1
ATOM 784 C CA . LEU A 1 93 ? -5.319 9.209 -7.970 1.00 94.44 93 LEU A CA 1
ATOM 785 C C . LEU A 1 93 ? -4.981 10.114 -6.775 1.00 94.44 93 LEU A C 1
ATOM 787 O O . LEU A 1 93 ? -5.507 11.223 -6.683 1.00 94.44 93 LEU A O 1
ATOM 791 N N . ILE A 1 94 ? -4.116 9.641 -5.876 1.00 96.19 94 ILE A N 1
ATOM 792 C CA . ILE A 1 94 ? -3.697 10.389 -4.679 1.00 96.19 94 ILE A CA 1
ATOM 793 C C . ILE A 1 94 ? -2.236 10.824 -4.731 1.00 96.19 94 ILE A C 1
ATOM 795 O O . ILE A 1 94 ? -1.865 11.787 -4.062 1.00 96.19 94 ILE A O 1
ATOM 799 N N . LYS A 1 95 ? -1.396 10.133 -5.512 1.00 95.88 95 LYS A N 1
ATOM 800 C CA . LYS A 1 95 ? 0.037 10.420 -5.571 1.00 95.88 95 LYS A CA 1
ATOM 801 C C . LYS A 1 95 ? 0.636 10.047 -6.921 1.00 95.88 95 LYS A C 1
ATOM 803 O O . LYS A 1 95 ? 0.329 8.991 -7.468 1.00 95.88 95 LYS A O 1
ATOM 808 N N . VAL A 1 96 ? 1.527 10.901 -7.418 1.00 96.12 96 VAL A N 1
ATOM 809 C CA . VAL A 1 96 ? 2.387 10.632 -8.575 1.00 96.12 96 VAL A CA 1
ATOM 810 C C . VAL A 1 96 ? 3.816 10.984 -8.194 1.00 96.12 96 VAL A C 1
ATOM 812 O O . VAL A 1 96 ? 4.074 12.072 -7.684 1.00 96.12 96 VAL A O 1
ATOM 815 N N . GLU A 1 97 ? 4.743 10.071 -8.446 1.00 96.06 97 GLU A N 1
ATOM 816 C CA . GLU A 1 97 ? 6.171 10.243 -8.202 1.00 96.06 97 GLU A CA 1
ATOM 817 C C . GLU A 1 97 ? 6.933 9.932 -9.481 1.00 96.06 97 GLU A C 1
ATOM 819 O O . GLU A 1 97 ? 6.696 8.903 -10.104 1.00 96.06 97 GLU A O 1
ATOM 824 N N . ASN A 1 98 ? 7.859 10.811 -9.855 1.00 94.94 98 ASN A N 1
ATOM 825 C CA . ASN A 1 98 ? 8.700 10.642 -11.033 1.00 94.94 98 ASN A CA 1
ATOM 826 C C . ASN A 1 98 ? 10.167 10.577 -10.603 1.00 94.94 98 ASN A C 1
ATOM 828 O O . ASN A 1 98 ? 10.579 11.279 -9.676 1.00 94.94 98 ASN A O 1
ATOM 832 N N . ARG A 1 99 ? 10.953 9.751 -11.288 1.00 92.12 99 ARG A N 1
ATOM 833 C CA . ARG A 1 99 ? 12.398 9.616 -11.114 1.00 92.12 99 ARG A CA 1
ATOM 834 C C . ARG A 1 99 ? 13.089 9.846 -12.448 1.00 92.12 99 ARG A C 1
ATOM 836 O O . ARG A 1 99 ? 12.640 9.363 -13.481 1.00 92.12 99 ARG A O 1
ATOM 843 N N . LEU A 1 100 ? 14.193 10.583 -12.401 1.00 89.06 100 LEU A N 1
ATOM 844 C CA . LEU A 1 100 ? 15.067 10.807 -13.544 1.00 89.06 100 LEU A CA 1
ATOM 845 C C . LEU A 1 100 ? 16.381 10.083 -13.286 1.00 89.06 100 LEU A C 1
ATOM 847 O O . LEU A 1 100 ? 17.047 10.349 -12.286 1.00 89.06 100 LEU A O 1
ATOM 851 N N . PHE A 1 101 ? 16.748 9.195 -14.201 1.00 83.19 101 PHE A N 1
ATOM 852 C CA . PHE A 1 101 ? 18.039 8.520 -14.200 1.00 83.19 101 PHE A CA 1
ATOM 853 C C . PHE A 1 101 ? 18.920 9.126 -15.291 1.00 83.19 101 PHE A C 1
ATOM 855 O O . PHE A 1 101 ? 18.442 9.472 -16.372 1.00 83.19 101 PHE A O 1
ATOM 862 N N . ARG A 1 102 ? 20.207 9.290 -14.983 1.00 79.94 102 ARG A N 1
ATOM 863 C CA . ARG A 1 102 ? 21.254 9.596 -15.961 1.00 79.94 102 ARG A CA 1
ATOM 864 C C . ARG A 1 102 ? 22.116 8.347 -16.081 1.00 79.94 102 ARG A C 1
ATOM 866 O O . ARG A 1 102 ? 22.520 7.821 -15.044 1.00 79.94 102 ARG A O 1
ATOM 873 N N . TYR A 1 103 ? 22.348 7.894 -17.306 1.00 76.62 103 TYR A N 1
ATOM 874 C CA . TYR A 1 103 ? 23.228 6.767 -17.614 1.00 76.62 103 TYR A CA 1
ATOM 875 C C . TYR A 1 103 ? 24.548 7.275 -18.178 1.00 76.62 103 TYR A C 1
ATOM 877 O O . TYR A 1 103 ? 24.518 8.349 -18.828 1.00 76.62 103 TYR A O 1
#

Secondary structure (DSSP, 8-state):
-EEEEEE-TTS-EEEEEEEEEETTEEEEE------S--S----SEEEEEETTEEEEEEEEETTEEEEEEEEEEEEE-TTS-EEEEEEEETTEEEEEEE-----

Foldseek 3Di:
DDKDFDADPPRHTAWIFDADDDPWFGFGFTFGFDDDDPDDTDGQKTWTDTPPHTAKIWGQDPVGIDIKGKDKDFDADPVGHTQKIWMDIPNHTDDIDGDDDDD

Sequence (103 aa):
MQILTEYGFNKRPKSQNLTVLQDSIRVEIKGHYSNIDTTQYRSSFKELYVGEDLLEYESRTINGVFVNRFKTFYEYDAHGNWIKRMTYENNKLIKVENRLFRY